Protein AF-A0A7C7NSI2-F1 (afdb_monomer)

Foldseek 3Di:
DDDDCPVVDDDDDLDDDDPVPDDPQVVVVVVVVLVCCVPPFPDPASQKKKKWFQFPVRDIDIDIFGFDDADSVGTDTADDCQARRNVRLVVPQWMWIWGDRVRNRDIDIDTDGDDDDDVVVRVVVLVPDDPLVNLLRQLDSHHDDDPDPVSSVVSSVD

Structure (mmCIF, N/CA/C/O backbone):
data_AF-A0A7C7NSI2-F1
#
_entry.id   AF-A0A7C7NSI2-F1
#
loop_
_atom_site.group_PDB
_atom_site.id
_atom_site.type_symbol
_atom_site.label_atom_id
_atom_site.label_alt_id
_atom_site.label_comp_id
_atom_site.label_asym_id
_atom_site.label_entity_id
_atom_site.label_seq_id
_atom_site.pdbx_PDB_ins_code
_atom_site.Cartn_x
_atom_site.Cartn_y
_atom_site.Cartn_z
_atom_site.occupancy
_atom_site.B_iso_or_equiv
_atom_site.auth_seq_id
_atom_site.auth_comp_id
_atom_site.auth_asym_id
_atom_site.auth_atom_id
_atom_site.pdbx_PDB_model_num
ATOM 1 N N . MET A 1 1 ? -6.873 36.819 -8.768 1.00 61.72 1 MET A N 1
ATOM 2 C CA . MET A 1 1 ? -6.471 36.340 -10.105 1.00 61.72 1 MET A CA 1
ATOM 3 C C . MET A 1 1 ? -6.222 34.853 -9.971 1.00 61.72 1 MET A C 1
ATOM 5 O O . MET A 1 1 ? -5.394 34.484 -9.145 1.00 61.72 1 MET A O 1
ATOM 9 N N . GLU A 1 2 ? -6.989 34.018 -10.668 1.00 76.12 2 GLU A N 1
ATOM 10 C CA . GLU A 1 2 ? -6.709 32.580 -10.711 1.00 76.12 2 GLU A CA 1
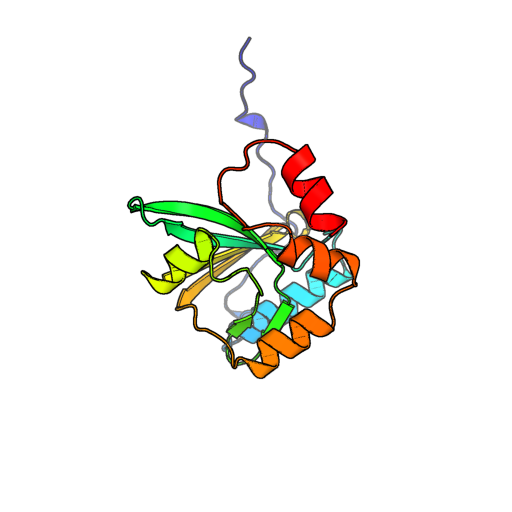ATOM 11 C C . GLU A 1 2 ? -5.352 32.358 -11.381 1.00 76.12 2 GLU A C 1
ATOM 13 O O . GLU A 1 2 ? -5.021 33.009 -12.374 1.00 76.12 2 GLU A O 1
ATOM 18 N N . LYS A 1 3 ? -4.528 31.498 -10.783 1.00 82.81 3 LYS A N 1
ATOM 19 C CA . LYS A 1 3 ? -3.206 31.172 -11.309 1.00 82.81 3 LYS A CA 1
ATOM 20 C C . LYS A 1 3 ? -3.364 30.050 -12.331 1.00 82.81 3 LYS A C 1
ATOM 22 O O . LYS A 1 3 ? -3.824 28.972 -11.969 1.00 82.81 3 LYS A O 1
ATOM 27 N N . ASP A 1 4 ? -2.977 30.301 -13.578 1.00 86.62 4 ASP A N 1
ATOM 28 C CA . ASP A 1 4 ? -2.979 29.275 -14.621 1.00 86.62 4 ASP A CA 1
ATOM 29 C C . ASP A 1 4 ? -1.892 28.222 -14.335 1.00 86.62 4 ASP A C 1
ATOM 31 O O . ASP A 1 4 ? -0.705 28.542 -14.213 1.00 86.62 4 ASP A O 1
ATOM 35 N N . LEU A 1 5 ? -2.316 26.965 -14.190 1.00 89.88 5 LEU A N 1
ATOM 36 C CA . LEU A 1 5 ? -1.457 25.819 -13.884 1.00 89.88 5 LEU A CA 1
ATOM 37 C C . LEU A 1 5 ? -0.877 25.153 -15.143 1.00 89.88 5 LEU A C 1
ATOM 39 O O . LEU A 1 5 ? -0.042 24.260 -15.016 1.00 89.88 5 LEU A O 1
ATOM 43 N N . SER A 1 6 ? -1.275 25.572 -16.350 1.00 87.12 6 SER A N 1
ATOM 44 C CA . SER A 1 6 ? -0.828 24.978 -17.621 1.00 87.12 6 SER A CA 1
ATOM 45 C C . SER A 1 6 ? 0.705 24.938 -17.768 1.00 87.12 6 SER A C 1
ATOM 47 O O . SER A 1 6 ? 1.262 23.962 -18.271 1.00 87.12 6 SER A O 1
ATOM 49 N N . ASN A 1 7 ? 1.400 25.948 -17.234 1.00 86.62 7 ASN A N 1
ATOM 50 C CA . ASN A 1 7 ? 2.859 26.091 -17.293 1.00 86.62 7 ASN A CA 1
ATOM 51 C C . ASN A 1 7 ? 3.628 25.289 -16.224 1.00 86.62 7 ASN A C 1
ATOM 53 O O . ASN A 1 7 ? 4.851 25.368 -16.167 1.00 86.62 7 ASN A O 1
ATOM 57 N N . TYR A 1 8 ? 2.949 24.532 -15.353 1.00 87.56 8 TYR A N 1
ATOM 58 C CA . TYR A 1 8 ? 3.603 23.727 -14.305 1.00 87.56 8 TYR A CA 1
ATOM 59 C C . TYR A 1 8 ? 4.135 22.387 -14.824 1.00 87.56 8 TYR A C 1
ATOM 61 O O . TYR A 1 8 ? 4.760 21.633 -14.072 1.00 87.56 8 TYR A O 1
ATOM 69 N N . ARG A 1 9 ? 3.852 22.062 -16.090 1.00 85.38 9 ARG A N 1
ATOM 70 C CA . ARG A 1 9 ? 4.249 20.801 -16.706 1.00 85.38 9 ARG A CA 1
ATOM 71 C C . ARG A 1 9 ? 5.764 20.628 -16.623 1.00 85.38 9 ARG A C 1
ATOM 73 O O . ARG A 1 9 ? 6.520 21.453 -17.124 1.00 85.38 9 ARG A O 1
ATOM 80 N N . LYS A 1 10 ? 6.186 19.519 -16.022 1.00 86.81 10 LYS A N 1
ATOM 81 C CA . LYS A 1 10 ? 7.570 19.047 -16.064 1.00 86.81 10 LYS A CA 1
ATOM 82 C C . LYS A 1 10 ? 7.739 18.087 -17.241 1.00 86.81 10 LYS A C 1
ATOM 84 O O . LYS A 1 10 ? 6.809 17.341 -17.559 1.00 86.81 10 LYS A O 1
ATOM 89 N N . SER A 1 11 ? 8.908 18.115 -17.870 1.00 87.88 11 SER A N 1
ATOM 90 C CA . SER A 1 11 ? 9.360 17.014 -18.721 1.00 87.88 11 SER A CA 1
ATOM 91 C C . SER A 1 11 ? 9.894 15.891 -17.833 1.00 87.88 11 SER A C 1
ATOM 93 O O . SER A 1 11 ? 10.487 16.173 -16.793 1.00 87.88 11 SER A O 1
ATOM 95 N N . TYR A 1 12 ? 9.650 14.646 -18.235 1.00 89.38 12 TYR A N 1
ATOM 96 C CA . TYR A 1 12 ? 10.131 13.445 -17.553 1.00 89.38 12 TYR A CA 1
ATOM 97 C C . TYR A 1 12 ? 11.172 12.792 -18.461 1.00 89.38 12 TYR A C 1
ATOM 99 O O . TYR A 1 12 ? 10.817 12.240 -19.500 1.00 89.38 12 TYR A O 1
ATOM 107 N N . GLU A 1 13 ? 12.445 12.963 -18.125 1.00 92.94 13 GLU A N 1
ATOM 108 C CA . GLU A 1 13 ? 13.590 12.687 -19.008 1.00 92.94 13 GLU A CA 1
ATOM 109 C C . GLU A 1 13 ? 14.671 11.840 -18.315 1.00 92.94 13 GLU A C 1
ATOM 111 O O . GLU A 1 13 ? 15.721 11.583 -18.898 1.00 92.94 13 GLU A O 1
ATOM 116 N N . LYS A 1 14 ? 14.445 11.389 -17.070 1.00 90.69 14 LYS A N 1
ATOM 117 C CA . LYS A 1 14 ? 15.452 10.625 -16.306 1.00 90.69 14 LYS A CA 1
ATOM 118 C C . LYS A 1 14 ? 15.692 9.209 -16.817 1.00 90.69 14 LYS A C 1
ATOM 120 O O . LYS A 1 14 ? 16.707 8.609 -16.472 1.00 90.69 14 LYS A O 1
ATOM 125 N N . GLY A 1 15 ? 14.768 8.664 -17.595 1.00 87.06 15 GLY A N 1
ATOM 126 C CA . GLY A 1 15 ? 14.907 7.344 -18.184 1.00 87.06 15 GLY A CA 1
ATOM 127 C C . GLY A 1 15 ? 13.749 7.003 -19.104 1.00 87.06 15 GLY A C 1
ATOM 128 O O . GLY A 1 15 ? 12.731 7.695 -19.142 1.00 87.06 15 GLY A O 1
ATOM 129 N N . GLU A 1 16 ? 13.914 5.902 -19.822 1.00 91.19 16 GLU A N 1
ATOM 130 C CA . GLU A 1 16 ? 12.910 5.330 -20.708 1.00 91.19 16 GLU A CA 1
ATOM 131 C C . GLU A 1 16 ? 12.631 3.873 -20.333 1.00 91.19 16 GLU A C 1
ATOM 133 O O . GLU A 1 16 ? 13.418 3.225 -19.644 1.00 91.19 16 GLU A O 1
ATOM 138 N N . LEU A 1 17 ? 11.468 3.373 -20.749 1.00 91.50 17 LEU A N 1
ATOM 139 C CA . LEU A 1 17 ? 11.106 1.967 -20.628 1.00 91.50 17 LEU A CA 1
ATOM 140 C C . LEU A 1 17 ? 10.955 1.399 -22.037 1.00 91.50 17 LEU A C 1
ATOM 142 O O . LEU A 1 17 ? 9.948 1.656 -22.701 1.00 91.50 17 LEU A O 1
ATOM 146 N N . LEU A 1 18 ? 11.949 0.630 -22.474 1.00 93.94 18 LEU A N 1
ATOM 147 C CA . LEU A 1 18 ? 11.935 -0.058 -23.760 1.00 93.94 18 LEU A CA 1
ATOM 148 C C . LEU A 1 18 ? 11.488 -1.508 -23.583 1.00 93.94 18 LEU A C 1
ATOM 150 O O . LEU A 1 18 ? 11.758 -2.139 -22.565 1.00 93.94 18 LEU A O 1
ATOM 154 N N . LEU A 1 19 ? 10.807 -2.053 -24.594 1.00 92.50 19 LEU A N 1
ATOM 155 C CA . LEU A 1 19 ? 10.318 -3.435 -24.561 1.00 92.50 19 LEU A CA 1
ATOM 156 C C . LEU A 1 19 ? 11.471 -4.450 -24.458 1.00 92.50 19 LEU A C 1
ATOM 158 O O . LEU A 1 19 ? 11.330 -5.471 -23.794 1.00 92.50 19 LEU A O 1
ATOM 162 N N . GLU A 1 20 ? 12.612 -4.160 -25.081 1.00 93.94 20 GLU A N 1
ATOM 163 C CA . GLU A 1 20 ? 13.809 -5.012 -25.030 1.00 93.94 20 GLU A CA 1
ATOM 164 C C . GLU A 1 20 ? 14.443 -5.098 -23.634 1.00 93.94 20 GLU A C 1
ATOM 166 O O . GLU A 1 20 ? 15.052 -6.114 -23.307 1.00 93.94 20 GLU A O 1
ATOM 171 N N . ASP A 1 21 ? 14.209 -4.091 -22.788 1.00 88.50 21 ASP A N 1
ATOM 172 C CA . ASP A 1 21 ? 14.691 -4.034 -21.404 1.00 88.50 21 ASP A CA 1
ATOM 173 C C . ASP A 1 21 ? 13.675 -4.601 -20.395 1.00 88.50 21 ASP A C 1
ATOM 175 O O . ASP A 1 21 ? 13.917 -4.598 -19.183 1.00 88.50 21 ASP A O 1
ATOM 179 N N . THR A 1 22 ? 12.515 -5.084 -20.861 1.00 94.25 22 THR A N 1
ATOM 180 C CA . THR A 1 22 ? 11.499 -5.674 -19.978 1.00 94.25 22 THR A CA 1
ATOM 181 C C . THR A 1 22 ? 11.704 -7.181 -19.802 1.00 94.25 22 THR A C 1
ATOM 183 O O . THR A 1 22 ? 11.672 -7.920 -20.786 1.00 94.25 22 THR A O 1
ATOM 186 N N . PRO A 1 23 ? 11.874 -7.682 -18.560 1.00 94.88 23 PRO A N 1
ATOM 187 C CA . PRO A 1 23 ? 11.927 -9.119 -18.312 1.00 94.88 23 PRO A CA 1
ATOM 188 C C . PRO A 1 23 ? 10.559 -9.761 -18.572 1.00 94.88 23 PRO A C 1
ATOM 190 O O . PRO A 1 23 ? 9.518 -9.128 -18.387 1.00 94.88 23 PRO A O 1
ATOM 193 N N . GLU A 1 24 ? 10.547 -11.053 -18.915 1.00 94.25 24 GLU A N 1
ATOM 194 C CA . GLU A 1 24 ? 9.298 -11.812 -19.100 1.00 94.25 24 GLU A CA 1
ATOM 195 C C . GLU A 1 24 ? 8.445 -11.843 -17.823 1.00 94.25 24 GLU A C 1
ATOM 197 O O . GLU A 1 24 ? 7.214 -11.818 -17.876 1.00 94.25 24 GLU A O 1
ATOM 202 N N . ASN A 1 25 ? 9.100 -11.886 -16.659 1.00 93.88 25 ASN A N 1
ATOM 203 C CA . ASN A 1 25 ? 8.437 -11.871 -15.367 1.00 93.88 25 ASN A CA 1
ATOM 204 C C . ASN A 1 25 ? 8.283 -10.428 -14.844 1.00 93.88 25 ASN A C 1
ATOM 206 O O . ASN A 1 25 ? 9.267 -9.826 -14.403 1.00 93.88 25 ASN A O 1
ATOM 210 N N . PRO A 1 26 ? 7.059 -9.872 -14.769 1.00 94.19 26 PRO A N 1
ATOM 211 C CA . PRO A 1 26 ? 6.851 -8.496 -14.315 1.00 94.19 26 PRO A CA 1
ATOM 212 C C . PRO A 1 26 ? 7.252 -8.267 -12.848 1.00 94.19 26 PRO A C 1
ATOM 214 O O . PRO A 1 26 ? 7.550 -7.136 -12.461 1.00 94.19 26 PRO A O 1
ATOM 217 N N . LEU A 1 27 ? 7.294 -9.316 -12.017 1.00 95.06 27 LEU A N 1
ATOM 218 C CA . LEU A 1 27 ? 7.766 -9.199 -10.634 1.00 95.06 27 LEU A CA 1
ATOM 219 C C . LEU A 1 27 ? 9.276 -8.958 -10.555 1.00 95.06 27 LEU A C 1
ATOM 221 O O . LEU A 1 27 ? 9.744 -8.337 -9.600 1.00 95.06 27 LEU A O 1
ATOM 225 N N . GLU A 1 28 ? 10.040 -9.409 -11.551 1.00 95.00 28 GLU A N 1
ATOM 226 C CA . GLU A 1 28 ? 11.466 -9.098 -11.638 1.00 95.00 28 GLU A CA 1
ATOM 227 C C . GLU A 1 28 ? 11.676 -7.622 -11.949 1.00 95.00 28 GLU A C 1
ATOM 229 O O . GLU A 1 28 ? 12.488 -6.986 -11.279 1.00 95.00 28 GLU A O 1
ATOM 234 N N . LEU A 1 29 ? 10.880 -7.056 -12.865 1.00 95.50 29 LEU A N 1
ATOM 235 C CA . LEU A 1 29 ? 10.910 -5.622 -13.155 1.00 95.50 29 LEU A CA 1
ATOM 236 C C . LEU A 1 29 ? 10.551 -4.796 -11.915 1.00 95.50 29 LEU A C 1
ATOM 238 O O . LEU A 1 29 ? 11.274 -3.863 -11.570 1.00 95.50 29 LEU A O 1
ATOM 242 N N . PHE A 1 30 ? 9.487 -5.182 -11.196 1.00 97.25 30 PHE A N 1
ATOM 243 C CA . PHE A 1 30 ? 9.126 -4.533 -9.933 1.00 97.25 30 PHE A CA 1
ATOM 244 C C . PHE A 1 30 ? 10.283 -4.577 -8.931 1.00 97.25 30 PHE A C 1
ATOM 246 O O . PHE A 1 30 ? 10.615 -3.552 -8.348 1.00 97.25 30 PHE A O 1
ATOM 253 N N . ARG A 1 31 ? 10.909 -5.745 -8.732 1.00 96.38 31 ARG A N 1
ATOM 254 C CA . ARG A 1 31 ? 12.023 -5.905 -7.787 1.00 96.38 31 ARG A CA 1
ATOM 255 C C . ARG A 1 31 ? 13.211 -5.023 -8.165 1.00 96.38 31 ARG A C 1
ATOM 257 O O . ARG A 1 31 ? 13.779 -4.381 -7.286 1.00 96.38 31 ARG A O 1
ATOM 264 N N . THR A 1 32 ? 13.583 -5.003 -9.444 1.00 95.81 32 THR A N 1
ATOM 265 C CA . THR A 1 32 ? 14.682 -4.172 -9.949 1.00 95.81 32 THR A CA 1
ATOM 266 C C . THR A 1 32 ? 14.398 -2.701 -9.685 1.00 95.81 32 THR A C 1
ATOM 268 O O . THR A 1 32 ? 15.210 -2.035 -9.050 1.00 95.81 32 THR A O 1
ATOM 271 N N . TRP A 1 33 ? 13.219 -2.211 -10.076 1.00 96.62 33 TRP A N 1
ATOM 272 C CA . TRP A 1 33 ? 12.866 -0.812 -9.863 1.00 96.62 33 TRP A CA 1
ATOM 273 C C . TRP A 1 33 ? 12.713 -0.446 -8.389 1.00 96.62 33 TRP A C 1
ATOM 275 O O . TRP A 1 33 ? 13.172 0.616 -7.993 1.00 96.62 33 TRP A O 1
ATOM 285 N N . PHE A 1 34 ? 12.106 -1.309 -7.573 1.00 97.69 34 PHE A N 1
ATOM 286 C CA . PHE A 1 34 ? 11.970 -1.068 -6.139 1.00 97.69 34 PHE A CA 1
ATOM 287 C C . PHE A 1 34 ? 13.346 -0.879 -5.492 1.00 97.69 34 PHE A C 1
ATOM 289 O O . PHE A 1 34 ? 13.557 0.109 -4.800 1.00 97.69 34 PHE A O 1
ATOM 296 N N . ASN A 1 35 ? 14.296 -1.781 -5.764 1.00 96.94 35 ASN A N 1
ATOM 297 C CA . ASN A 1 35 ? 15.654 -1.683 -5.226 1.00 96.94 35 ASN A CA 1
ATOM 298 C C . ASN A 1 35 ? 16.402 -0.452 -5.751 1.00 96.94 35 ASN A C 1
ATOM 300 O O . ASN A 1 35 ? 17.149 0.173 -5.007 1.00 96.94 35 ASN A O 1
ATOM 304 N N . GLU A 1 36 ? 16.222 -0.112 -7.028 1.00 96.31 36 GLU A N 1
ATOM 305 C CA . GLU A 1 36 ? 16.843 1.067 -7.628 1.00 96.31 36 GLU A CA 1
ATOM 306 C C . GLU A 1 36 ? 16.362 2.350 -6.942 1.00 96.31 36 GLU A C 1
ATOM 308 O O . GLU A 1 36 ? 17.195 3.152 -6.520 1.00 96.31 36 GLU A O 1
ATOM 313 N N . VAL A 1 37 ? 15.042 2.506 -6.780 1.00 97.06 37 VAL A N 1
ATOM 314 C CA . VAL A 1 37 ? 14.432 3.662 -6.107 1.00 97.06 37 VAL A CA 1
ATOM 315 C C . VAL A 1 37 ? 14.863 3.746 -4.650 1.00 97.06 37 VAL A C 1
ATOM 317 O O . VAL A 1 37 ? 15.339 4.795 -4.231 1.00 97.06 37 VAL A O 1
ATOM 320 N N . ASP A 1 38 ? 14.792 2.634 -3.919 1.00 97.06 38 ASP A N 1
ATOM 321 C CA . ASP A 1 38 ? 15.119 2.586 -2.489 1.00 97.06 38 ASP A CA 1
ATOM 322 C C . ASP A 1 38 ? 16.578 2.951 -2.181 1.00 97.06 38 ASP A C 1
ATOM 324 O O . ASP A 1 38 ? 16.890 3.443 -1.100 1.00 97.06 38 ASP A O 1
ATOM 328 N N . GLN A 1 39 ? 17.488 2.709 -3.128 1.00 96.56 39 GLN A N 1
ATOM 329 C CA . GLN A 1 39 ? 18.922 2.928 -2.933 1.00 96.56 39 GLN A CA 1
ATOM 330 C C . GLN A 1 39 ? 19.436 4.244 -3.521 1.00 96.56 39 GLN A C 1
ATOM 332 O O . GLN A 1 39 ? 20.419 4.782 -3.012 1.00 96.56 39 GLN A O 1
ATOM 337 N N . HIS A 1 40 ? 18.830 4.743 -4.603 1.00 96.56 40 HIS A N 1
ATOM 338 C CA . HIS A 1 40 ? 19.428 5.814 -5.413 1.00 96.56 40 HIS A CA 1
ATOM 339 C C . HIS A 1 40 ? 18.577 7.079 -5.526 1.00 96.56 40 HIS A C 1
ATOM 341 O O . HIS A 1 40 ? 19.069 8.088 -6.035 1.00 96.56 40 HIS A O 1
ATOM 347 N N . PHE A 1 41 ? 17.323 7.055 -5.076 1.00 95.50 41 PHE A N 1
ATOM 348 C CA . PHE A 1 41 ? 16.403 8.176 -5.235 1.00 95.50 41 PHE A CA 1
ATOM 349 C C . PHE A 1 41 ? 15.921 8.719 -3.875 1.00 95.50 41 PHE A C 1
ATOM 351 O O . PHE A 1 41 ? 16.061 8.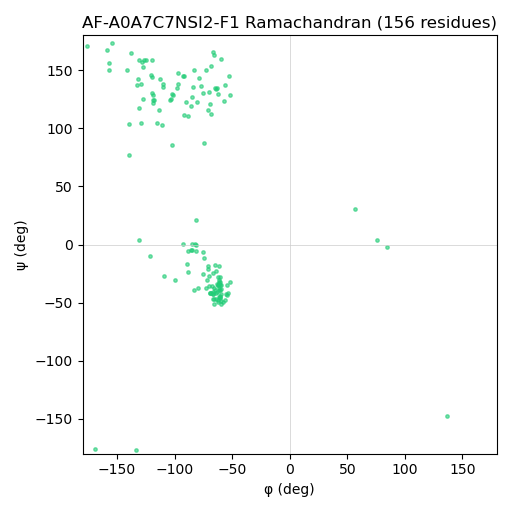049 -2.855 1.00 95.50 41 PHE A O 1
ATOM 358 N N . PRO A 1 42 ? 15.432 9.976 -3.812 1.00 93.25 42 PRO A N 1
ATOM 359 C 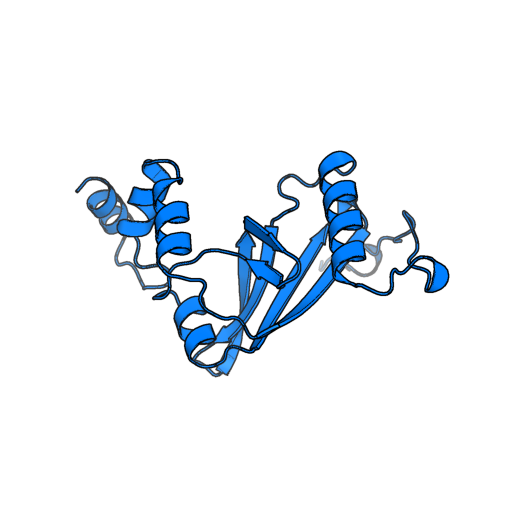CA . PRO A 1 42 ? 15.138 10.660 -2.549 1.00 93.25 42 PRO A CA 1
ATOM 360 C C . PRO A 1 42 ? 13.780 10.277 -1.925 1.00 93.25 42 PRO A C 1
ATOM 362 O O . PRO A 1 42 ? 13.211 11.060 -1.168 1.00 93.25 42 PRO A O 1
ATOM 365 N N . GLU A 1 43 ? 13.204 9.133 -2.284 1.00 92.00 43 GLU A N 1
ATOM 366 C CA . GLU A 1 43 ? 11.942 8.643 -1.740 1.00 92.00 43 GLU A CA 1
ATOM 367 C C . GLU A 1 43 ? 12.099 8.253 -0.262 1.00 92.00 43 GLU A C 1
ATOM 369 O O . GLU A 1 43 ? 12.735 7.257 0.064 1.00 92.00 43 GLU A O 1
ATOM 374 N N . ASP A 1 44 ? 11.452 9.003 0.637 1.00 89.31 44 ASP A N 1
ATOM 375 C CA . ASP A 1 44 ? 11.496 8.725 2.083 1.00 89.31 44 ASP A CA 1
ATOM 376 C C . ASP A 1 44 ? 10.902 7.350 2.450 1.00 89.31 44 ASP A C 1
ATOM 378 O O . ASP A 1 44 ? 11.340 6.703 3.401 1.00 89.31 44 ASP A O 1
ATOM 382 N N . GLU A 1 45 ? 9.868 6.910 1.725 1.00 94.88 45 GLU A N 1
ATOM 383 C CA . GLU A 1 45 ? 9.164 5.652 1.983 1.00 94.88 45 GLU A CA 1
ATOM 384 C C . GLU A 1 45 ? 8.827 4.946 0.661 1.00 94.88 45 GLU A C 1
ATOM 386 O O . GLU A 1 45 ? 7.689 4.960 0.187 1.00 94.88 45 GLU A O 1
ATOM 391 N N . THR A 1 46 ? 9.830 4.312 0.042 1.00 97.50 46 THR A N 1
ATOM 392 C CA . THR A 1 46 ? 9.714 3.602 -1.251 1.00 97.50 46 THR A CA 1
ATOM 393 C C . THR A 1 46 ? 8.570 2.584 -1.284 1.00 97.50 46 THR A C 1
ATOM 395 O O . THR A 1 46 ? 7.938 2.359 -2.320 1.00 97.50 46 THR A O 1
ATOM 398 N N . ASN A 1 47 ? 8.270 1.967 -0.138 1.00 98.19 47 ASN A N 1
ATOM 399 C CA . ASN A 1 47 ? 7.211 0.976 0.027 1.00 98.19 47 ASN A CA 1
ATOM 400 C C . ASN A 1 47 ? 5.815 1.567 0.286 1.00 98.19 47 ASN A C 1
ATOM 402 O O . ASN A 1 47 ? 4.864 0.793 0.447 1.00 98.19 47 ASN A O 1
ATOM 406 N N . ALA A 1 48 ? 5.661 2.891 0.327 1.00 98.38 48 ALA A N 1
ATOM 407 C CA . ALA A 1 48 ? 4.353 3.525 0.370 1.00 98.38 48 ALA A CA 1
ATOM 408 C C . ALA A 1 48 ? 3.624 3.353 -0.971 1.00 98.38 48 ALA A C 1
ATOM 410 O O . ALA A 1 48 ? 4.158 3.612 -2.048 1.00 98.38 48 ALA A O 1
ATOM 411 N N . MET A 1 49 ? 2.366 2.922 -0.903 1.00 98.50 49 MET A N 1
ATOM 412 C CA . MET A 1 49 ? 1.514 2.727 -2.073 1.00 98.50 49 MET A CA 1
ATOM 413 C C . MET A 1 49 ? 0.082 3.162 -1.800 1.00 98.50 49 MET A C 1
ATOM 415 O O . MET A 1 49 ? -0.428 3.039 -0.688 1.00 98.50 49 MET A O 1
ATOM 419 N N . THR A 1 50 ? -0.613 3.617 -2.836 1.00 98.75 50 THR A N 1
ATOM 420 C CA . THR A 1 50 ? -2.060 3.824 -2.775 1.00 98.75 50 THR A CA 1
ATOM 421 C C . THR A 1 50 ? -2.778 2.518 -3.087 1.00 98.75 50 THR A C 1
ATOM 423 O O . THR A 1 50 ? -2.540 1.925 -4.135 1.00 98.75 50 THR A O 1
ATOM 426 N N . VAL A 1 51 ? -3.692 2.088 -2.213 1.00 98.81 51 VAL A N 1
ATOM 427 C CA . VAL A 1 51 ? -4.625 0.987 -2.493 1.00 98.81 51 VAL A CA 1
ATOM 428 C C . VAL A 1 51 ? -6.017 1.529 -2.798 1.00 98.81 51 VAL A C 1
ATOM 430 O O . VAL A 1 51 ? -6.630 2.243 -1.993 1.00 98.81 51 VAL A O 1
ATOM 433 N N . SER A 1 52 ? -6.523 1.145 -3.963 1.00 98.75 52 SER A N 1
ATOM 434 C CA . SER A 1 52 ? -7.850 1.493 -4.462 1.00 98.75 52 SER A CA 1
ATOM 435 C C . SER A 1 52 ? -8.792 0.305 -4.282 1.00 98.75 52 SER A C 1
ATOM 437 O O . SER A 1 52 ? -8.464 -0.816 -4.675 1.00 98.75 52 SER A O 1
ATOM 439 N N . THR A 1 53 ? -9.958 0.550 -3.690 1.00 98.69 53 THR A N 1
ATOM 440 C CA . THR A 1 53 ? -11.023 -0.444 -3.463 1.00 98.69 53 THR A CA 1
ATOM 441 C C . THR A 1 53 ? -12.358 0.125 -3.929 1.00 98.69 53 THR A C 1
ATOM 443 O O . THR A 1 53 ? -12.521 1.343 -3.955 1.00 98.69 53 THR A O 1
ATOM 446 N N . ILE A 1 54 ? -13.344 -0.726 -4.211 1.00 98.50 54 ILE A N 1
ATOM 447 C CA . ILE A 1 54 ? -14.734 -0.277 -4.375 1.00 98.50 54 ILE A CA 1
ATOM 448 C C . ILE A 1 54 ? -15.402 -0.284 -3.003 1.00 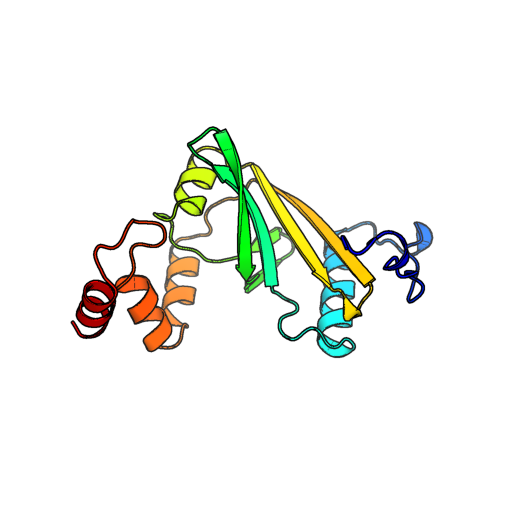98.50 54 ILE A C 1
ATOM 450 O O . ILE A 1 54 ? -15.586 -1.348 -2.414 1.00 98.50 54 ILE A O 1
ATOM 454 N N . GLY A 1 55 ? -15.695 0.903 -2.475 1.00 97.38 55 GLY A N 1
ATOM 455 C CA . GLY A 1 55 ? -16.369 1.085 -1.196 1.00 97.38 55 GLY A CA 1
ATOM 456 C C . GLY A 1 55 ? -17.754 0.442 -1.184 1.00 97.38 55 GLY A C 1
ATOM 457 O O . GLY A 1 55 ? -18.361 0.189 -2.225 1.00 97.38 55 GLY A O 1
ATOM 458 N N . LEU A 1 56 ? -18.277 0.186 0.016 1.00 97.00 56 LEU A N 1
ATOM 459 C CA . LEU A 1 56 ? -19.620 -0.393 0.181 1.00 97.00 56 LEU A CA 1
ATOM 460 C C . LEU A 1 56 ? -20.744 0.532 -0.320 1.00 97.00 56 LEU A C 1
ATOM 462 O O . LEU A 1 56 ? -21.854 0.075 -0.567 1.00 97.00 56 LEU A O 1
ATOM 466 N N . ASP A 1 57 ? -20.440 1.816 -0.489 1.00 96.69 57 ASP A N 1
ATOM 467 C CA . ASP A 1 57 ? -21.284 2.839 -1.110 1.00 96.69 57 ASP A CA 1
ATOM 468 C C . ASP A 1 57 ? -21.233 2.824 -2.650 1.00 96.69 57 ASP A C 1
ATOM 470 O O . ASP A 1 57 ? -21.903 3.627 -3.294 1.00 96.69 57 ASP A O 1
ATOM 474 N N . GLY A 1 58 ? -20.446 1.924 -3.248 1.00 96.75 58 GLY A N 1
ATOM 475 C CA . GLY A 1 58 ? -20.280 1.794 -4.694 1.00 96.75 58 GLY A CA 1
ATOM 476 C C . GLY A 1 58 ? -19.241 2.737 -5.305 1.00 96.75 58 GLY A C 1
ATOM 477 O O . GLY A 1 58 ? -18.984 2.639 -6.504 1.00 96.75 58 GLY A O 1
ATOM 478 N N . TYR A 1 59 ? -18.606 3.612 -4.517 1.00 97.88 59 TYR A N 1
ATOM 479 C CA . TYR A 1 59 ? -17.596 4.545 -5.020 1.00 97.88 59 TYR A CA 1
ATOM 480 C C . TYR A 1 59 ? -16.177 3.974 -4.899 1.00 97.88 59 TYR A C 1
ATOM 482 O O . TYR A 1 59 ? -15.860 3.292 -3.920 1.00 97.88 59 TYR A O 1
ATOM 490 N N . PRO A 1 60 ? -15.272 4.267 -5.851 1.00 97.88 60 PRO A N 1
ATOM 491 C CA . PRO A 1 60 ? -13.860 3.971 -5.668 1.00 97.88 60 PRO A CA 1
AT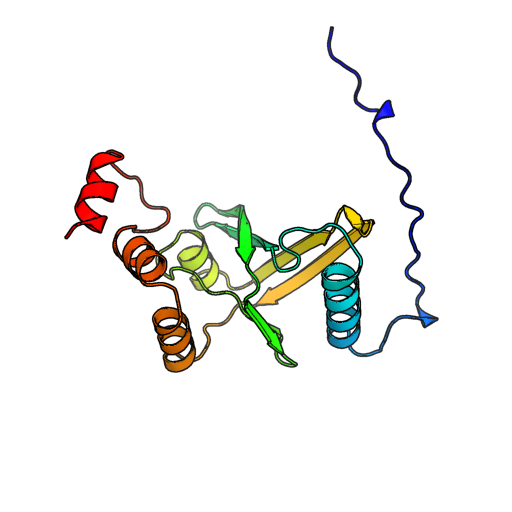OM 492 C C . PRO A 1 60 ? -13.301 4.807 -4.513 1.00 97.88 60 PRO A C 1
ATOM 494 O O . PRO A 1 60 ? -13.542 6.011 -4.417 1.00 97.88 60 PRO A O 1
ATOM 497 N N . LYS A 1 61 ? -12.526 4.167 -3.640 1.00 98.12 61 LYS A N 1
ATOM 498 C CA . LYS A 1 61 ? -11.847 4.822 -2.522 1.00 98.12 61 LYS A CA 1
ATOM 499 C C . LYS A 1 61 ? -10.383 4.459 -2.512 1.00 98.12 61 LYS A C 1
ATOM 501 O O . LYS A 1 61 ? -10.026 3.289 -2.652 1.00 98.12 61 LYS A O 1
ATOM 506 N N . ASN A 1 62 ? -9.568 5.472 -2.256 1.00 98.25 62 ASN A N 1
ATOM 507 C CA . ASN A 1 62 ? -8.118 5.393 -2.258 1.00 98.25 62 ASN A CA 1
ATOM 508 C C . ASN A 1 62 ? -7.591 5.767 -0.877 1.00 98.25 62 ASN A C 1
ATOM 510 O O . ASN A 1 62 ? -8.143 6.635 -0.202 1.00 98.25 62 ASN A O 1
ATOM 514 N N . ARG A 1 63 ? -6.518 5.109 -0.455 1.00 98.56 63 ARG A N 1
ATOM 515 C CA . ARG A 1 63 ? -5.740 5.489 0.727 1.00 98.56 63 ARG A CA 1
ATOM 516 C C . ARG A 1 63 ? -4.328 4.939 0.618 1.00 98.56 63 ARG A C 1
ATOM 518 O O . ARG A 1 63 ? -4.122 3.928 -0.051 1.00 98.56 63 ARG A O 1
ATOM 525 N N . VAL A 1 64 ? -3.393 5.576 1.309 1.00 98.56 64 VAL A N 1
ATOM 526 C CA . VAL A 1 64 ? -2.008 5.109 1.406 1.00 98.56 64 VAL A CA 1
ATOM 527 C C . VAL A 1 64 ? -1.918 3.942 2.393 1.00 98.56 64 VAL A C 1
ATOM 529 O O . VAL A 1 64 ? -2.535 3.960 3.461 1.00 98.56 64 VAL A O 1
ATOM 532 N N . VAL A 1 65 ? -1.167 2.914 2.017 1.00 98.50 65 VAL A N 1
ATOM 533 C CA . VAL A 1 65 ? -0.754 1.782 2.851 1.00 98.50 65 VAL A CA 1
ATOM 534 C C . VAL A 1 65 ? 0.711 1.470 2.564 1.00 98.50 65 VAL A C 1
ATOM 536 O O . VAL A 1 65 ? 1.262 1.901 1.556 1.00 98.50 65 VAL A O 1
ATOM 539 N N . LEU A 1 66 ? 1.334 0.688 3.437 1.00 98.06 66 LEU A N 1
ATOM 540 C CA . LEU A 1 66 ? 2.722 0.276 3.266 1.00 98.06 66 LEU A CA 1
ATOM 541 C C . LEU A 1 66 ? 2.781 -1.160 2.775 1.00 98.06 66 LEU A C 1
ATOM 543 O O . LEU A 1 66 ? 2.259 -2.065 3.436 1.00 98.06 66 LEU A O 1
ATOM 547 N N . LEU A 1 67 ? 3.466 -1.372 1.657 1.00 98.31 67 LEU A N 1
ATOM 548 C CA . LEU A 1 67 ? 3.905 -2.697 1.258 1.00 98.31 67 LEU A CA 1
ATOM 549 C C . LEU A 1 67 ? 4.874 -3.225 2.325 1.00 98.31 67 LEU A C 1
ATOM 551 O O . LEU A 1 67 ? 5.801 -2.532 2.745 1.00 98.31 67 LEU A O 1
ATOM 555 N N . LYS A 1 68 ? 4.639 -4.444 2.809 1.00 96.88 68 LYS A N 1
ATOM 556 C CA . LYS A 1 68 ? 5.490 -5.084 3.826 1.00 96.88 68 LYS A CA 1
ATOM 557 C C . LYS A 1 68 ? 6.304 -6.235 3.279 1.00 96.88 68 LYS A C 1
ATOM 559 O O . LYS A 1 68 ? 7.365 -6.527 3.817 1.00 96.88 68 LYS A O 1
ATOM 564 N N . LYS A 1 69 ? 5.815 -6.882 2.228 1.00 95.94 69 LYS A N 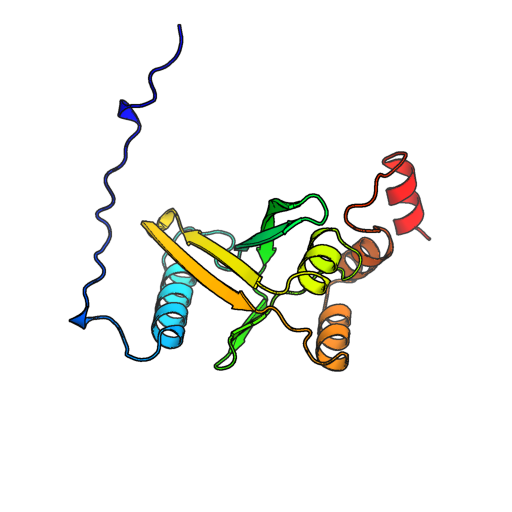1
ATOM 565 C CA . LYS A 1 69 ? 6.533 -7.950 1.545 1.00 95.94 69 LYS A CA 1
ATOM 566 C C . LYS A 1 69 ? 6.013 -8.073 0.122 1.00 95.94 69 LYS A C 1
ATOM 568 O O . LYS A 1 69 ? 4.835 -7.832 -0.123 1.00 95.94 69 LYS A O 1
ATOM 573 N N . PHE A 1 70 ? 6.871 -8.495 -0.787 1.00 95.94 70 PHE A N 1
ATOM 574 C CA . PHE A 1 70 ? 6.472 -9.017 -2.084 1.00 95.94 70 PHE A CA 1
ATOM 575 C C . PHE A 1 70 ? 7.225 -10.327 -2.329 1.00 95.94 70 PHE A C 1
ATOM 577 O O . PHE A 1 70 ? 8.364 -10.491 -1.888 1.00 95.94 70 PHE A O 1
ATOM 584 N N . THR A 1 71 ? 6.557 -11.295 -2.941 1.00 92.06 71 THR A N 1
ATOM 585 C CA . THR A 1 71 ? 7.089 -12.629 -3.257 1.00 92.06 71 THR A CA 1
ATOM 586 C C . THR A 1 71 ? 6.731 -12.977 -4.698 1.00 92.06 71 THR A C 1
ATOM 588 O O . THR A 1 71 ? 6.107 -12.177 -5.391 1.00 92.06 71 THR A O 1
ATOM 591 N N . TYR A 1 72 ? 7.075 -14.186 -5.147 1.00 88.94 72 TYR A N 1
ATOM 592 C CA . TYR A 1 72 ? 6.589 -14.701 -6.431 1.00 88.94 72 TYR A CA 1
ATOM 593 C C . TYR A 1 72 ? 5.050 -14.828 -6.485 1.00 88.94 72 TYR A C 1
ATOM 595 O O . TYR A 1 72 ? 4.488 -14.905 -7.570 1.00 88.94 72 TYR A O 1
ATOM 603 N N . GLU A 1 73 ? 4.371 -14.836 -5.330 1.00 87.56 73 GLU A N 1
ATOM 604 C CA . GLU A 1 73 ? 2.909 -14.961 -5.216 1.00 87.56 73 GLU A CA 1
ATOM 605 C C . GLU A 1 73 ? 2.193 -13.605 -5.248 1.00 87.56 73 GLU A C 1
ATOM 607 O O . GLU A 1 73 ? 0.988 -13.553 -5.478 1.00 87.56 73 GLU A O 1
ATOM 612 N N . GLY A 1 74 ? 2.913 -12.497 -5.035 1.00 94.81 74 GLY A N 1
ATOM 613 C CA . GLY A 1 74 ? 2.352 -11.151 -5.121 1.00 94.81 74 GLY A CA 1
ATOM 614 C C . GLY A 1 74 ? 2.798 -10.214 -4.004 1.00 94.81 74 GLY A C 1
ATOM 615 O O . GLY A 1 74 ? 3.924 -10.285 -3.514 1.00 94.81 74 GLY A O 1
ATOM 616 N N . PHE A 1 75 ? 1.906 -9.299 -3.625 1.00 98.25 75 PHE A N 1
ATOM 617 C CA . PHE A 1 75 ? 2.191 -8.125 -2.797 1.00 98.25 75 PHE A CA 1
ATOM 618 C C . PHE A 1 75 ? 1.394 -8.173 -1.493 1.00 98.25 75 PHE A C 1
ATOM 620 O O . PHE A 1 75 ? 0.175 -8.331 -1.509 1.00 98.25 75 PHE A O 1
ATOM 627 N N . ILE A 1 76 ? 2.071 -8.003 -0.358 1.00 97.94 76 ILE A N 1
ATOM 628 C CA . ILE A 1 76 ? 1.495 -8.164 0.979 1.00 97.94 76 ILE A CA 1
ATOM 629 C C . ILE A 1 76 ? 1.568 -6.837 1.735 1.00 97.94 76 ILE A C 1
ATOM 631 O O . ILE A 1 76 ? 2.646 -6.276 1.958 1.00 97.94 76 ILE A O 1
ATOM 635 N N . PHE A 1 77 ? 0.411 -6.373 2.195 1.00 98.06 77 PHE A N 1
ATOM 636 C CA . PHE A 1 77 ? 0.257 -5.292 3.165 1.00 98.06 77 PHE A CA 1
ATOM 637 C C . PHE A 1 77 ? -0.654 -5.764 4.301 1.00 98.06 77 PHE A C 1
ATOM 639 O O . PHE A 1 77 ? -1.460 -6.674 4.124 1.00 98.06 77 PHE A O 1
ATOM 646 N N . TYR A 1 78 ? -0.546 -5.130 5.467 1.00 97.62 78 TYR A N 1
ATOM 647 C CA . TYR A 1 78 ? -1.349 -5.474 6.642 1.00 97.62 78 TYR A CA 1
ATOM 648 C C . TYR A 1 78 ? -2.308 -4.334 6.967 1.00 97.62 78 TYR A C 1
ATOM 650 O O . TYR A 1 78 ? -1.976 -3.155 6.819 1.00 97.62 78 TYR A O 1
ATOM 658 N N . THR A 1 79 ? -3.519 -4.667 7.403 1.00 97.31 79 THR A N 1
ATOM 659 C CA . THR A 1 79 ? -4.538 -3.675 7.753 1.00 97.31 79 THR A CA 1
ATOM 660 C C . THR A 1 79 ? -5.526 -4.230 8.773 1.00 97.31 79 THR A C 1
ATOM 662 O O . THR A 1 79 ? -5.481 -5.411 9.104 1.00 97.31 79 THR A O 1
ATOM 665 N N . ASN A 1 80 ? -6.423 -3.380 9.274 1.00 96.69 80 ASN A N 1
ATOM 666 C CA . ASN A 1 80 ? -7.530 -3.819 10.115 1.00 96.69 80 ASN A CA 1
ATOM 667 C C . ASN A 1 80 ? -8.660 -4.375 9.224 1.00 96.69 80 ASN A C 1
ATOM 669 O O . ASN A 1 80 ? -9.167 -3.659 8.352 1.00 96.69 80 ASN A O 1
ATOM 673 N N . TYR A 1 81 ? -9.053 -5.634 9.443 1.00 96.50 81 TYR A N 1
ATOM 674 C CA . TYR A 1 81 ? -10.124 -6.298 8.689 1.00 96.50 81 TYR A CA 1
ATOM 675 C C . TYR A 1 81 ? -11.486 -5.603 8.829 1.00 96.50 81 TYR A C 1
ATOM 677 O O . TYR A 1 81 ? -12.265 -5.613 7.880 1.00 96.50 81 TYR A O 1
ATOM 68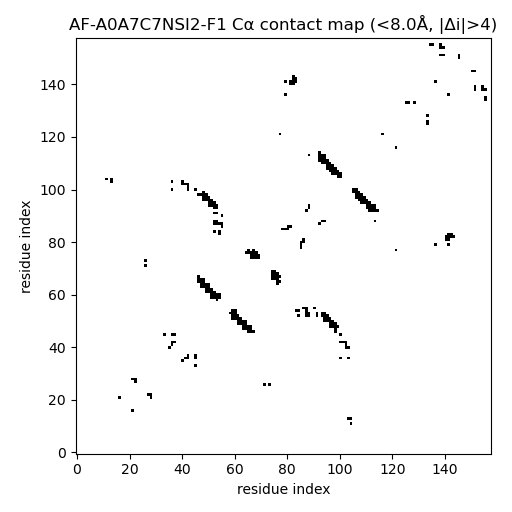5 N N . GLU A 1 82 ? -11.727 -4.925 9.951 1.00 96.88 82 GLU A N 1
ATOM 686 C CA . GLU A 1 82 ? -12.963 -4.187 10.227 1.00 96.88 82 GLU A CA 1
ATOM 687 C C . GLU A 1 82 ? -12.965 -2.757 9.680 1.00 96.88 82 GLU A C 1
ATOM 689 O O . GLU A 1 82 ? -13.991 -2.071 9.728 1.00 96.88 82 GLU A O 1
ATOM 694 N N . SER A 1 83 ? -11.840 -2.307 9.120 1.00 98.06 83 SER A N 1
ATOM 695 C CA . SER A 1 83 ? -11.776 -1.006 8.463 1.00 98.06 83 SER A CA 1
ATOM 696 C C . SER A 1 83 ? -12.640 -0.954 7.211 1.00 98.06 83 SER A C 1
ATOM 698 O O . SER A 1 83 ? -12.979 -1.979 6.618 1.00 98.06 83 SER A O 1
ATOM 700 N N . GLU A 1 84 ? -12.925 0.259 6.741 1.00 97.69 84 GLU A N 1
ATOM 701 C CA . GLU A 1 84 ? -13.704 0.464 5.517 1.00 97.69 84 GLU A CA 1
ATOM 702 C C . GLU A 1 84 ? -13.094 -0.293 4.325 1.00 97.69 84 GLU A C 1
ATOM 704 O O . GLU A 1 84 ? -13.803 -1.015 3.628 1.00 97.69 84 GLU A O 1
ATOM 709 N N . LYS A 1 85 ? -11.761 -0.247 4.168 1.00 98.25 85 LYS A N 1
ATOM 710 C CA . LYS A 1 85 ? -11.057 -0.992 3.112 1.00 98.25 85 LYS A CA 1
ATOM 711 C C . LYS A 1 85 ? -11.124 -2.510 3.322 1.00 98.25 85 LYS A C 1
ATOM 713 O O . LYS A 1 85 ? -11.214 -3.246 2.348 1.00 98.25 85 LYS A O 1
ATOM 718 N N . GLY A 1 86 ? -11.077 -2.979 4.573 1.00 98.31 86 GLY A N 1
ATOM 719 C CA . GLY A 1 86 ? -11.139 -4.404 4.903 1.00 98.31 86 GLY A CA 1
ATOM 720 C C . GLY A 1 86 ? -12.502 -4.995 4.547 1.00 98.31 86 GLY A C 1
ATOM 721 O O . GLY A 1 86 ? -12.578 -5.994 3.831 1.00 98.31 86 GLY A O 1
ATOM 722 N N . LYS A 1 87 ? -13.574 -4.299 4.937 1.00 98.44 87 LYS A N 1
ATOM 723 C CA . LYS A 1 87 ? -14.959 -4.643 4.589 1.00 98.44 87 LYS A CA 1
ATOM 724 C C . LYS A 1 87 ? -15.216 -4.539 3.080 1.00 98.44 87 LYS A C 1
ATOM 726 O O . LYS A 1 87 ? -15.840 -5.429 2.506 1.00 98.44 87 LYS A O 1
ATOM 731 N N . ALA A 1 88 ? -14.689 -3.501 2.424 1.00 98.50 88 ALA A N 1
ATOM 732 C CA . ALA A 1 88 ? -14.766 -3.338 0.972 1.00 98.50 88 ALA A CA 1
ATOM 733 C C . ALA A 1 88 ? -14.097 -4.503 0.221 1.00 98.50 88 ALA A C 1
ATOM 735 O O . ALA A 1 88 ? -14.723 -5.106 -0.647 1.00 98.50 88 ALA A O 1
ATOM 736 N N . ILE A 1 89 ? -12.868 -4.876 0.599 1.00 98.62 89 ILE A N 1
ATOM 737 C CA . ILE A 1 89 ? -12.124 -5.994 -0.010 1.00 98.62 89 ILE A CA 1
ATOM 738 C C . ILE A 1 89 ? -12.842 -7.328 0.214 1.00 98.62 89 ILE A C 1
ATOM 740 O O . ILE A 1 89 ? -12.941 -8.133 -0.709 1.00 98.62 89 ILE A O 1
ATOM 744 N N . ALA A 1 90 ? -13.389 -7.555 1.412 1.00 98.38 90 ALA A N 1
ATOM 745 C CA . ALA A 1 90 ? -14.155 -8.765 1.701 1.00 98.38 90 ALA A CA 1
ATOM 746 C C . ALA A 1 90 ? -15.401 -8.901 0.805 1.00 98.38 90 ALA A C 1
ATOM 748 O O . ALA A 1 90 ? -15.790 -10.015 0.460 1.00 98.38 90 ALA A O 1
ATOM 749 N N . LYS A 1 91 ? -16.020 -7.778 0.410 1.00 98.31 91 LYS A N 1
ATOM 750 C CA . LYS A 1 91 ? -17.172 -7.764 -0.503 1.00 98.31 91 LYS A CA 1
ATOM 751 C C . LYS A 1 91 ? -16.765 -7.842 -1.977 1.00 98.31 91 LYS A C 1
ATOM 753 O O . LYS A 1 91 ? -17.456 -8.495 -2.758 1.00 98.31 91 LYS A O 1
ATOM 758 N N . ASN A 1 92 ? -15.687 -7.165 -2.360 1.00 98.44 92 ASN A N 1
ATOM 759 C CA . ASN A 1 92 ? -15.147 -7.135 -3.713 1.00 98.44 92 ASN A CA 1
ATOM 760 C C . ASN A 1 92 ? -13.610 -7.195 -3.656 1.00 98.44 92 ASN A C 1
ATOM 762 O O . ASN A 1 92 ? -12.975 -6.174 -3.383 1.00 98.44 92 ASN A O 1
ATOM 766 N N . PRO A 1 93 ? -12.996 -8.355 -3.953 1.00 98.44 93 PRO A N 1
ATOM 767 C CA . PRO A 1 93 ? -11.556 -8.524 -3.803 1.00 98.44 93 PRO A CA 1
ATOM 768 C C . PRO A 1 93 ? -10.747 -7.839 -4.908 1.00 98.44 93 PRO A C 1
ATOM 770 O O . PRO A 1 93 ? -9.524 -7.832 -4.823 1.00 98.44 93 PRO A O 1
ATOM 773 N N . ASN A 1 94 ? -11.379 -7.281 -5.948 1.00 98.69 94 ASN A N 1
ATOM 774 C CA . ASN A 1 94 ? -10.657 -6.596 -7.018 1.00 98.69 94 ASN A CA 1
ATOM 775 C C . ASN A 1 94 ? -10.082 -5.271 -6.496 1.00 98.69 94 ASN A C 1
ATOM 777 O O . ASN A 1 94 ? -10.826 -4.351 -6.148 1.00 98.69 94 ASN A O 1
ATOM 781 N N . VAL A 1 95 ? -8.754 -5.175 -6.469 1.00 98.62 95 VAL A N 1
ATOM 782 C CA . VAL A 1 95 ? -8.011 -4.016 -5.964 1.00 98.62 95 VAL A CA 1
ATOM 783 C C . VAL A 1 95 ? -7.009 -3.507 -6.993 1.00 98.62 95 VAL A C 1
ATOM 785 O O . VAL A 1 95 ? -6.583 -4.231 -7.897 1.00 98.62 95 VAL A O 1
ATOM 788 N N . CYS A 1 96 ? -6.609 -2.248 -6.826 1.00 98.69 96 CYS A N 1
ATOM 789 C CA . CYS A 1 96 ? -5.523 -1.639 -7.581 1.00 98.69 96 CYS A CA 1
ATOM 790 C C . CYS A 1 96 ? -4.505 -1.022 -6.619 1.00 98.69 96 CYS A C 1
ATOM 792 O O . CYS A 1 96 ? -4.874 -0.200 -5.780 1.00 98.69 96 CYS A O 1
ATOM 794 N N . LEU A 1 97 ? -3.237 -1.404 -6.749 1.00 98.62 97 LEU A N 1
ATOM 795 C CA . LEU A 1 97 ? -2.109 -0.777 -6.067 1.00 98.62 97 LEU A CA 1
ATOM 796 C C . LEU A 1 97 ? -1.455 0.223 -7.020 1.00 98.62 97 LEU A C 1
ATOM 798 O O . LEU A 1 97 ? -1.287 -0.079 -8.200 1.00 98.62 97 LEU A O 1
ATOM 802 N N . SER A 1 98 ? -1.086 1.393 -6.508 1.00 98.62 98 SER A N 1
ATOM 803 C CA . SER A 1 98 ? -0.374 2.427 -7.256 1.00 98.62 98 SER A CA 1
ATOM 804 C C . SER A 1 98 ? 0.825 2.917 -6.453 1.00 98.62 98 SER A C 1
ATOM 806 O O . SER A 1 98 ? 0.649 3.481 -5.370 1.00 98.62 98 SER A O 1
ATOM 808 N N . PHE A 1 99 ? 2.025 2.725 -6.989 1.00 98.56 99 PHE A N 1
ATOM 809 C CA . PHE A 1 99 ? 3.257 3.339 -6.493 1.00 98.56 99 PHE A CA 1
ATOM 810 C C . PHE A 1 99 ? 3.550 4.571 -7.334 1.00 98.56 99 PHE A C 1
ATOM 812 O O . PHE A 1 99 ? 3.462 4.500 -8.559 1.00 98.56 99 PHE A O 1
ATOM 819 N N . PHE A 1 100 ? 3.906 5.678 -6.692 1.00 97.31 100 PHE A N 1
ATOM 820 C CA . PHE A 1 100 ? 4.349 6.883 -7.382 1.00 97.31 100 PHE A CA 1
ATOM 821 C C . PHE A 1 100 ? 5.666 7.356 -6.778 1.00 97.31 100 PHE A C 1
ATOM 823 O O . PHE A 1 100 ? 5.691 7.924 -5.688 1.00 97.31 100 PHE A O 1
ATOM 830 N N . TRP A 1 101 ? 6.751 7.108 -7.503 1.00 97.06 101 TRP A N 1
ATOM 831 C CA . TRP A 1 101 ? 8.108 7.488 -7.132 1.00 97.06 101 TRP A CA 1
ATOM 832 C C . TRP A 1 101 ? 8.491 8.726 -7.938 1.00 97.06 101 TRP A C 1
ATOM 834 O O . TRP A 1 101 ? 9.016 8.646 -9.051 1.00 97.06 101 TRP A O 1
ATOM 844 N N . HIS A 1 102 ? 8.115 9.894 -7.413 1.00 94.56 102 HIS A N 1
ATOM 845 C CA . HIS A 1 102 ? 8.303 11.177 -8.092 1.00 94.56 102 HIS A CA 1
ATOM 846 C C . HIS A 1 102 ? 9.783 11.487 -8.360 1.00 94.56 102 HIS A C 1
ATOM 848 O O . HIS A 1 102 ? 10.109 12.043 -9.407 1.00 94.56 102 HIS A O 1
ATOM 854 N N . GLY A 1 103 ? 10.677 11.140 -7.433 1.00 94.56 103 GLY A N 1
ATOM 855 C CA . GLY A 1 103 ? 12.121 11.283 -7.585 1.00 94.56 103 GLY A CA 1
ATOM 856 C C . GLY A 1 103 ? 12.649 10.464 -8.757 1.00 94.56 103 GLY A C 1
ATOM 857 O O . GLY A 1 103 ? 13.472 10.974 -9.519 1.00 94.56 103 GLY A O 1
ATOM 858 N N . ALA A 1 104 ? 12.115 9.260 -8.952 1.00 95.44 104 ALA A N 1
ATOM 859 C CA . ALA A 1 104 ? 12.457 8.381 -10.068 1.00 95.44 104 ALA A CA 1
ATOM 860 C C . ALA A 1 104 ? 11.680 8.636 -11.365 1.00 95.44 104 ALA A C 1
ATOM 862 O O . ALA A 1 104 ? 11.969 7.996 -12.370 1.00 95.44 104 ALA A O 1
ATOM 863 N N . GLU A 1 105 ? 10.704 9.548 -11.361 1.00 95.81 105 GLU A N 1
ATOM 864 C CA . GLU A 1 105 ? 9.795 9.782 -12.494 1.00 95.81 105 GLU A CA 1
ATOM 865 C C . GLU A 1 105 ? 9.036 8.511 -12.924 1.00 95.81 105 GLU A C 1
ATOM 867 O O . GLU A 1 105 ? 8.671 8.344 -14.086 1.00 95.81 105 GLU A O 1
ATOM 872 N N . ARG A 1 106 ? 8.767 7.606 -11.970 1.00 95.69 106 ARG A N 1
ATOM 873 C CA . ARG A 1 106 ? 8.156 6.294 -12.226 1.00 95.69 106 ARG A CA 1
ATOM 874 C C . ARG A 1 106 ? 6.837 6.110 -11.488 1.00 95.69 106 ARG A C 1
ATOM 876 O O . ARG A 1 106 ? 6.646 6.553 -10.355 1.00 95.69 106 A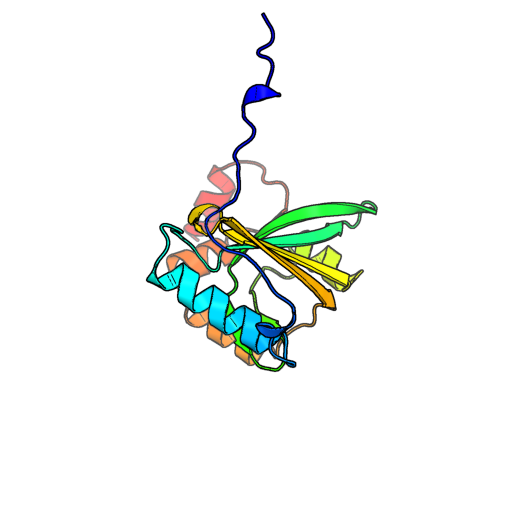RG A O 1
ATOM 883 N N . GLN A 1 107 ? 5.931 5.389 -12.140 1.00 96.62 107 GLN A N 1
ATOM 884 C CA . GLN A 1 107 ? 4.679 4.926 -11.557 1.00 96.62 107 GLN A CA 1
ATOM 885 C C . GLN A 1 107 ? 4.480 3.448 -11.879 1.00 96.62 107 GLN A C 1
ATOM 887 O O . GLN A 1 107 ? 4.679 3.022 -13.015 1.00 96.62 107 GLN A O 1
ATOM 892 N N . ILE A 1 108 ? 4.034 2.684 -10.883 1.00 97.94 108 ILE A N 1
ATOM 893 C CA . ILE A 1 108 ? 3.662 1.278 -11.049 1.00 97.94 108 ILE A CA 1
ATOM 894 C C . ILE A 1 108 ? 2.194 1.118 -10.684 1.00 97.94 108 ILE A C 1
ATOM 896 O O . ILE A 1 108 ? 1.779 1.535 -9.604 1.00 97.94 108 ILE A O 1
ATOM 900 N N . ILE A 1 109 ? 1.428 0.468 -11.561 1.00 98.38 109 ILE A N 1
ATOM 901 C CA . ILE A 1 109 ? 0.022 0.128 -11.335 1.00 98.38 109 ILE A CA 1
ATOM 902 C C . ILE A 1 109 ? -0.125 -1.391 -11.368 1.00 98.38 109 ILE A C 1
ATOM 904 O O . ILE A 1 109 ? 0.167 -2.028 -12.378 1.00 98.38 109 ILE A O 1
ATOM 908 N N . ILE A 1 110 ? -0.620 -1.969 -10.277 1.00 98.31 110 ILE A N 1
ATOM 909 C CA . ILE A 1 110 ? -0.859 -3.410 -10.148 1.00 98.31 110 ILE A CA 1
ATOM 910 C C . ILE A 1 110 ? -2.348 -3.624 -9.911 1.00 98.31 110 ILE A C 1
ATOM 912 O O . ILE A 1 110 ? -2.912 -3.085 -8.963 1.00 98.31 110 ILE A O 1
ATOM 916 N N . LYS A 1 111 ? -2.988 -4.440 -10.750 1.00 98.19 111 LYS A N 1
ATOM 917 C CA . LYS A 1 111 ? -4.386 -4.856 -10.580 1.00 98.19 111 LYS A CA 1
ATOM 918 C C . LYS A 1 111 ? -4.427 -6.330 -10.215 1.00 98.19 111 LYS A C 1
ATOM 920 O O . LYS A 1 111 ? -3.740 -7.130 -10.843 1.00 98.19 111 LYS A O 1
ATOM 925 N N . GLY A 1 112 ? -5.250 -6.695 -9.241 1.00 97.44 112 GLY A N 1
ATOM 926 C CA . GLY A 1 112 ? -5.355 -8.083 -8.805 1.00 97.44 112 GLY A CA 1
ATOM 927 C C . GLY A 1 112 ? -6.525 -8.326 -7.867 1.00 97.44 112 GLY A C 1
ATOM 928 O O . GLY A 1 112 ? -7.321 -7.425 -7.595 1.00 97.44 112 GLY A O 1
ATOM 929 N N . LYS A 1 113 ? -6.617 -9.563 -7.376 1.00 98.25 113 LYS A N 1
ATOM 930 C CA . LYS A 1 113 ? -7.545 -9.945 -6.312 1.00 98.25 113 LYS A CA 1
ATOM 931 C C . LYS A 1 113 ? -6.784 -10.028 -4.995 1.00 98.25 113 LYS A C 1
ATOM 933 O O . LYS A 1 113 ? -5.744 -10.671 -4.936 1.00 98.25 113 LYS A O 1
ATOM 938 N N . ALA A 1 114 ? -7.283 -9.361 -3.962 1.00 98.25 114 ALA A N 1
ATOM 939 C CA . ALA A 1 114 ? -6.727 -9.456 -2.622 1.00 98.25 114 ALA A CA 1
ATOM 940 C C . ALA A 1 114 ? -7.286 -10.684 -1.895 1.00 98.25 114 ALA A C 1
ATOM 942 O O . ALA A 1 114 ? -8.495 -10.922 -1.894 1.00 98.25 114 ALA A O 1
ATOM 943 N N . GLU A 1 115 ? -6.402 -11.420 -1.229 1.00 97.31 115 GLU A N 1
ATOM 944 C CA . GLU A 1 115 ? -6.729 -12.590 -0.418 1.00 97.31 115 GLU A CA 1
ATOM 945 C C . GLU A 1 115 ? -6.131 -12.433 0.982 1.00 97.31 115 GLU A C 1
ATOM 947 O O . GLU A 1 115 ? -5.143 -11.720 1.182 1.00 97.31 115 GLU A O 1
ATOM 952 N N . LYS A 1 116 ? -6.749 -13.074 1.979 1.00 97.12 116 LYS A N 1
ATOM 953 C CA . LYS A 1 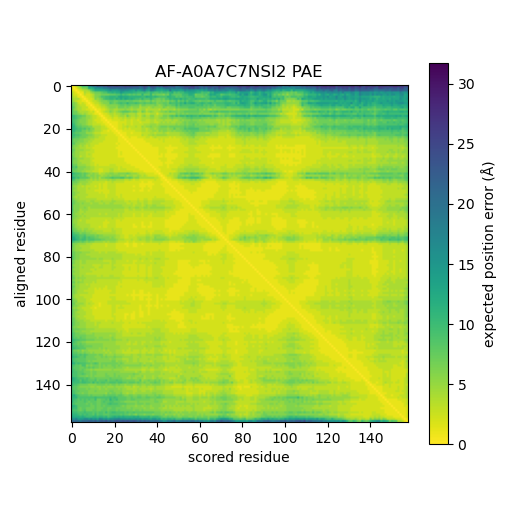116 ? -6.195 -13.088 3.335 1.00 97.12 116 LYS A CA 1
ATOM 954 C C . LYS A 1 116 ? -5.014 -14.050 3.376 1.00 97.12 116 LYS A C 1
ATOM 956 O O . LYS A 1 116 ? -5.145 -15.206 2.989 1.00 97.12 116 LYS A O 1
ATOM 961 N N . ILE A 1 117 ? -3.892 -13.581 3.912 1.00 95.25 117 ILE A N 1
ATOM 962 C CA . ILE A 1 117 ? -2.776 -14.455 4.280 1.00 95.25 117 ILE A CA 1
ATOM 963 C C . ILE A 1 117 ? -3.177 -15.383 5.435 1.00 95.25 117 ILE A C 1
ATOM 965 O O . ILE A 1 117 ? -4.168 -15.144 6.132 1.00 95.25 117 ILE A O 1
ATOM 969 N N . ALA A 1 118 ? -2.377 -16.423 5.668 1.00 95.62 118 ALA A N 1
ATOM 970 C CA . ALA A 1 118 ? -2.584 -17.329 6.790 1.00 95.62 118 ALA A CA 1
ATOM 971 C C . ALA A 1 118 ? -2.597 -16.563 8.138 1.00 95.62 118 ALA A C 1
ATOM 973 O O . ALA A 1 118 ? -1.749 -15.685 8.339 1.00 95.62 118 ALA A O 1
ATOM 974 N N . PRO A 1 119 ? -3.519 -16.881 9.073 1.00 95.88 119 PRO A N 1
ATOM 975 C CA . PRO A 1 119 ? -3.663 -16.150 10.336 1.00 95.88 119 PRO A CA 1
ATOM 976 C C . PRO A 1 119 ? -2.365 -16.036 11.140 1.00 95.88 119 PRO A C 1
ATOM 978 O O . PRO A 1 119 ? -2.013 -14.948 11.576 1.00 95.88 119 PRO A O 1
ATOM 981 N N . ASN A 1 120 ? -1.580 -17.113 11.217 1.00 96.56 120 ASN A N 1
ATOM 982 C CA . ASN A 1 120 ? -0.296 -17.129 11.922 1.00 96.56 120 ASN A CA 1
ATOM 983 C C . ASN A 1 120 ? 0.731 -16.125 11.360 1.00 96.56 120 ASN A C 1
ATOM 985 O O . ASN A 1 120 ? 1.542 -15.597 12.115 1.00 96.56 120 ASN A O 1
ATOM 989 N N . LEU A 1 121 ? 0.708 -15.841 10.051 1.00 94.75 121 LEU A N 1
ATOM 990 C CA . LEU A 1 121 ? 1.561 -14.808 9.449 1.00 94.75 121 LEU A CA 1
ATOM 991 C C . LEU A 1 121 ? 1.080 -13.400 9.825 1.00 94.75 121 LEU A C 1
ATOM 993 O O . LEU A 1 121 ? 1.896 -12.509 10.059 1.00 94.75 121 LEU A O 1
ATOM 997 N N . SER A 1 122 ? -0.240 -13.206 9.900 1.00 94.44 122 SER A N 1
ATOM 998 C CA . SER A 1 122 ? -0.856 -11.957 10.361 1.00 94.44 122 SER A CA 1
ATOM 999 C C . SER A 1 122 ? -0.531 -11.676 11.828 1.00 94.44 122 SER A C 1
ATOM 1001 O O . SER A 1 122 ? -0.117 -10.562 12.156 1.00 94.44 122 SER A O 1
ATOM 1003 N N . ASP A 1 123 ? -0.673 -12.684 12.686 1.00 94.88 123 ASP A N 1
ATOM 1004 C CA . ASP A 1 123 ? -0.407 -12.587 14.122 1.00 94.88 123 ASP A CA 1
ATOM 1005 C C . ASP A 1 123 ? 1.082 -12.345 14.383 1.00 94.88 123 ASP A C 1
ATOM 1007 O O . ASP A 1 123 ? 1.438 -11.388 15.071 1.00 94.88 123 ASP A O 1
ATOM 1011 N N . GLY A 1 124 ? 1.964 -13.107 13.725 1.00 96.06 124 GLY A N 1
ATOM 1012 C CA . GLY A 1 124 ? 3.411 -12.914 13.843 1.00 96.06 124 GLY A CA 1
ATOM 1013 C C . GLY A 1 124 ? 3.870 -11.518 13.406 1.00 96.06 124 GLY A C 1
ATOM 1014 O O . GLY A 1 124 ? 4.725 -10.914 14.055 1.00 96.06 124 GLY A O 1
ATOM 1015 N N . TYR A 1 125 ? 3.274 -10.951 12.349 1.00 95.06 125 TYR A N 1
ATOM 1016 C CA . TYR A 1 125 ? 3.539 -9.558 11.981 1.00 95.06 125 TYR A CA 1
ATOM 1017 C C . TYR A 1 125 ? 3.019 -8.571 13.031 1.00 95.06 125 TYR A C 1
ATOM 1019 O O . TYR A 1 125 ? 3.696 -7.592 13.338 1.00 95.06 125 TYR A O 1
ATOM 1027 N N . PHE A 1 126 ? 1.819 -8.786 13.578 1.00 94.44 126 PHE A N 1
ATOM 1028 C CA . PHE A 1 126 ? 1.268 -7.905 14.607 1.00 94.44 126 PHE A CA 1
ATOM 1029 C C . PHE A 1 126 ? 2.160 -7.875 15.854 1.00 94.44 126 PHE A C 1
ATOM 1031 O O . PHE A 1 126 ? 2.487 -6.792 16.346 1.00 94.44 126 PHE A O 1
ATOM 1038 N N . GLU A 1 127 ? 2.617 -9.042 16.304 1.00 95.38 127 GLU A N 1
ATOM 1039 C CA . GLU A 1 127 ? 3.526 -9.203 17.440 1.00 95.38 127 GLU A CA 1
ATOM 1040 C C . GLU A 1 127 ? 4.889 -8.541 17.208 1.00 95.38 127 GLU A C 1
ATOM 1042 O O . GLU A 1 127 ? 5.462 -7.975 18.140 1.00 95.38 127 GLU A O 1
ATOM 1047 N N . SER A 1 128 ? 5.389 -8.528 15.967 1.00 95.44 128 SER A N 1
ATOM 1048 C CA . SER A 1 128 ? 6.671 -7.895 15.638 1.00 95.44 128 SER A CA 1
ATOM 1049 C C . SER A 1 128 ? 6.617 -6.361 15.624 1.00 95.44 128 SER A C 1
ATOM 1051 O O . SER A 1 128 ? 7.659 -5.710 15.515 1.00 95.44 128 SER A O 1
ATOM 1053 N N . ARG A 1 129 ? 5.427 -5.743 15.672 1.00 95.19 129 ARG A N 1
ATOM 1054 C CA . ARG A 1 129 ? 5.295 -4.274 15.651 1.00 95.19 129 ARG A CA 1
ATOM 1055 C C . ARG A 1 129 ? 5.744 -3.660 16.982 1.00 95.19 129 ARG A C 1
ATOM 1057 O O . ARG A 1 129 ? 5.517 -4.263 18.028 1.00 95.19 129 ARG A O 1
ATOM 1064 N N . PRO A 1 130 ? 6.270 -2.417 16.989 1.00 95.88 130 PRO A N 1
ATOM 1065 C CA . PRO A 1 130 ? 6.547 -1.693 18.230 1.00 95.88 130 PRO A CA 1
ATOM 1066 C C . PRO A 1 130 ? 5.322 -1.647 19.148 1.00 95.88 130 PRO A C 1
ATOM 1068 O O . PRO A 1 130 ? 4.194 -1.499 18.669 1.00 95.88 130 PRO A O 1
ATOM 1071 N N . LYS A 1 131 ? 5.520 -1.702 20.470 1.00 94.19 131 LYS A N 1
ATOM 1072 C CA . LYS A 1 131 ? 4.403 -1.819 21.423 1.00 94.19 131 LYS A CA 1
ATOM 1073 C C . LYS A 1 131 ? 3.355 -0.712 21.269 1.00 94.19 131 LYS A C 1
ATOM 1075 O O . LYS A 1 131 ? 2.164 -1.003 21.246 1.00 94.19 131 LYS A O 1
ATOM 1080 N N . GLY A 1 132 ? 3.785 0.537 21.071 1.00 93.81 132 GLY A N 1
ATOM 1081 C CA . GLY A 1 132 ? 2.869 1.658 20.820 1.00 93.81 132 GLY A CA 1
ATOM 1082 C C . GLY A 1 132 ? 2.038 1.493 19.539 1.00 93.81 132 GLY A C 1
ATOM 1083 O O . GLY A 1 132 ? 0.868 1.857 19.508 1.00 93.81 132 GLY A O 1
ATOM 1084 N N . SER A 1 133 ? 2.604 0.868 18.503 1.00 92.94 133 SER A N 1
ATOM 1085 C CA . SER A 1 133 ? 1.891 0.536 17.263 1.00 92.94 133 SER A CA 1
ATOM 1086 C C . SER A 1 133 ? 0.853 -0.575 17.448 1.00 92.94 133 SER A C 1
ATOM 1088 O O . SER A 1 133 ? -0.200 -0.525 16.811 1.00 92.94 133 SER A O 1
ATOM 1090 N N . GLN A 1 134 ? 1.138 -1.566 18.299 1.00 94.06 134 GLN A N 1
ATOM 1091 C CA . GLN A 1 134 ? 0.166 -2.600 18.670 1.00 94.06 134 GLN A CA 1
ATOM 1092 C C . GLN A 1 134 ? -1.000 -1.979 19.446 1.00 94.06 134 GLN A C 1
ATOM 1094 O O . GLN A 1 134 ? -2.152 -2.144 19.057 1.00 94.06 134 GLN A O 1
ATOM 1099 N N . LEU A 1 135 ? -0.697 -1.200 20.491 1.00 93.44 135 LEU A N 1
ATOM 1100 C CA . LEU A 1 135 ? -1.703 -0.536 21.324 1.00 93.44 135 LEU A CA 1
ATOM 1101 C C . LEU A 1 135 ? -2.568 0.433 20.513 1.00 93.44 135 LEU A C 1
ATOM 1103 O O . LEU A 1 135 ? -3.788 0.386 20.609 1.00 93.44 135 LEU A O 1
ATOM 1107 N N . GLY A 1 136 ? -1.965 1.250 19.646 1.00 93.31 136 GLY A N 1
ATOM 1108 C CA . GLY A 1 136 ? -2.716 2.163 18.782 1.00 93.31 136 GLY A CA 1
ATOM 1109 C C . GLY A 1 136 ? -3.664 1.442 17.819 1.00 93.31 136 GLY A C 1
ATOM 1110 O O . GLY A 1 136 ? -4.756 1.934 17.544 1.00 93.31 136 GLY A O 1
ATOM 1111 N N . ALA A 1 137 ? -3.281 0.256 17.337 1.00 91.94 137 ALA A N 1
ATOM 1112 C CA . ALA A 1 137 ? -4.151 -0.562 16.498 1.00 91.94 137 ALA A CA 1
ATOM 1113 C C . ALA A 1 137 ? -5.316 -1.195 17.276 1.00 91.94 137 ALA A C 1
ATOM 1115 O O . ALA A 1 137 ? -6.376 -1.387 16.690 1.00 91.94 137 ALA A O 1
ATOM 1116 N N . LEU A 1 138 ? -5.136 -1.490 18.569 1.00 91.38 138 LEU A N 1
ATOM 1117 C CA . LEU A 1 138 ? -6.192 -2.013 19.447 1.00 91.38 138 LEU A CA 1
ATOM 1118 C C . LEU A 1 138 ? -7.136 -0.910 19.946 1.00 91.38 138 LEU A C 1
ATOM 1120 O O . LEU A 1 138 ? -8.341 -1.117 20.032 1.00 91.38 138 LEU A O 1
ATOM 1124 N N . ALA A 1 139 ? -6.602 0.274 20.245 1.00 92.75 139 ALA A N 1
ATOM 1125 C CA . ALA A 1 139 ? -7.375 1.405 20.754 1.00 92.75 139 ALA A CA 1
ATOM 1126 C C . ALA A 1 139 ? -8.295 2.038 19.691 1.00 92.75 139 ALA A C 1
ATOM 1128 O O . ALA A 1 139 ? -9.263 2.722 20.031 1.00 92.75 139 ALA A O 1
ATOM 1129 N N . SER A 1 140 ? -8.001 1.833 18.402 1.00 93.12 140 SER A N 1
ATOM 1130 C CA . SER A 1 140 ? -8.715 2.458 17.288 1.00 93.12 140 SER A CA 1
ATOM 1131 C C . SER A 1 140 ? -9.482 1.440 16.443 1.00 93.12 140 SER A C 1
ATOM 1133 O O . SER A 1 140 ? -8.895 0.638 15.713 1.00 93.12 140 SER A O 1
ATOM 1135 N N . ASN A 1 141 ? -10.811 1.560 16.442 1.00 94.06 141 ASN A N 1
ATOM 1136 C CA . ASN A 1 141 ? -11.652 0.935 15.426 1.00 94.06 141 ASN A CA 1
ATOM 1137 C C . ASN A 1 141 ? -11.505 1.723 14.119 1.00 94.06 141 ASN A C 1
ATOM 1139 O O . ASN A 1 141 ? -12.220 2.692 13.860 1.00 94.06 141 ASN A O 1
ATOM 1143 N N . GLN A 1 142 ? -10.500 1.357 13.324 1.00 96.25 142 GLN A N 1
ATOM 1144 C CA . GLN A 1 142 ? -10.124 2.100 12.125 1.00 96.25 142 GLN A CA 1
ATOM 1145 C C . GLN A 1 142 ? -11.334 2.342 11.204 1.00 96.25 142 GLN A C 1
ATOM 1147 O O . GLN A 1 142 ? -11.997 1.396 10.796 1.00 96.25 142 GLN A O 1
ATOM 1152 N N . SER A 1 143 ? -11.535 3.603 10.802 1.00 95.75 143 SER A N 1
ATOM 1153 C CA . SER A 1 143 ? -12.627 4.070 9.928 1.00 95.75 143 SER A CA 1
ATOM 1154 C C . SER A 1 143 ? -14.012 4.199 10.574 1.00 95.75 143 SER A C 1
ATOM 1156 O O . SER A 1 143 ? -14.949 4.565 9.867 1.00 95.75 143 SER A O 1
ATOM 1158 N N . GLU A 1 144 ? -14.157 3.963 11.879 1.00 95.75 144 GLU A N 1
ATOM 1159 C CA . GLU A 1 144 ? -15.382 4.316 12.605 1.00 95.75 144 GLU A CA 1
ATOM 1160 C C . GLU A 1 144 ? -15.377 5.791 13.025 1.00 95.75 144 GLU A C 1
ATOM 1162 O O . GLU A 1 144 ? -14.323 6.389 13.262 1.00 95.75 144 GLU A O 1
ATOM 1167 N N . VAL A 1 145 ? -16.571 6.386 13.109 1.00 95.88 145 VAL A N 1
ATOM 1168 C CA . VAL A 1 145 ? -16.744 7.732 13.668 1.00 95.88 145 VAL A CA 1
ATOM 1169 C C . VAL A 1 145 ? -16.355 7.693 15.143 1.00 95.88 145 VAL A C 1
ATOM 1171 O O . VAL A 1 145 ? -16.772 6.803 15.880 1.00 95.88 145 VAL A O 1
ATOM 1174 N N . VAL A 1 146 ? -15.560 8.669 15.572 1.00 95.25 146 VAL A N 1
ATOM 1175 C CA . VAL A 1 146 ? -15.159 8.832 16.971 1.00 95.25 146 VAL A CA 1
ATOM 1176 C C . VAL A 1 146 ? -15.827 10.071 17.547 1.00 95.25 146 VAL A C 1
ATOM 1178 O O . VAL A 1 146 ? -15.899 11.099 16.879 1.00 95.25 146 VAL A O 1
ATOM 1181 N N . GLU A 1 147 ? -16.313 9.975 18.783 1.00 95.81 147 GLU A N 1
ATOM 1182 C CA . GLU A 1 147 ? -16.996 11.092 19.450 1.00 95.81 147 GLU A CA 1
ATOM 1183 C C . GLU A 1 147 ? -16.039 12.251 19.741 1.00 95.81 147 GLU A C 1
ATOM 1185 O O . GLU A 1 147 ? -16.375 13.415 19.534 1.00 95.81 147 GLU A O 1
ATOM 1190 N N . SER A 1 148 ? -14.829 11.940 20.210 1.00 96.00 148 SER A N 1
ATOM 1191 C CA . SER A 1 148 ? -13.804 12.936 20.506 1.00 96.00 148 SER A CA 1
ATOM 1192 C C . SER A 1 148 ? -12.404 12.323 20.511 1.00 96.00 148 SER A C 1
ATOM 1194 O O . SER A 1 148 ? -12.217 11.102 20.548 1.00 96.00 148 SER A O 1
ATOM 1196 N N . ARG A 1 149 ? -11.392 13.194 20.508 1.00 94.75 149 ARG A N 1
ATOM 1197 C CA . ARG A 1 149 ? -9.988 12.801 20.676 1.00 94.75 149 ARG A CA 1
ATOM 1198 C C . ARG A 1 149 ? -9.730 12.130 22.030 1.00 94.75 149 ARG A C 1
ATOM 1200 O O . ARG A 1 149 ? -8.988 11.154 22.083 1.00 94.75 149 ARG A O 1
ATOM 1207 N N . GLU A 1 150 ? -10.361 12.616 23.098 1.00 96.12 150 GLU A N 1
ATOM 1208 C CA . GLU A 1 150 ? -10.185 12.091 24.461 1.00 96.12 150 GLU A CA 1
ATOM 1209 C C . GLU A 1 150 ? -10.588 10.616 24.567 1.00 96.12 150 GLU A C 1
ATOM 1211 O O . GLU A 1 150 ? -9.928 9.848 25.263 1.00 96.12 150 GLU A O 1
ATOM 1216 N N . VAL A 1 151 ? -11.613 10.184 23.822 1.00 93.75 151 VAL A N 1
ATOM 1217 C CA . VAL A 1 151 ? -12.020 8.769 23.770 1.00 93.75 151 VAL A CA 1
ATOM 1218 C C . VAL A 1 151 ? -10.878 7.879 23.271 1.00 93.75 151 VAL A C 1
ATOM 1220 O O . VAL A 1 151 ? -10.631 6.819 23.845 1.00 93.75 151 VAL A O 1
ATOM 1223 N N . LEU A 1 152 ? -10.150 8.303 22.233 1.00 93.50 152 LEU A N 1
ATOM 1224 C CA . LEU A 1 152 ? -9.008 7.546 21.708 1.00 93.50 152 LEU A CA 1
ATOM 1225 C C . LEU A 1 152 ? -7.832 7.533 22.690 1.00 93.50 152 LEU A C 1
ATOM 1227 O O . LEU A 1 152 ? -7.211 6.491 22.890 1.00 93.50 152 LEU A O 1
ATOM 1231 N N . GLU A 1 153 ? -7.543 8.669 23.325 1.00 94.06 153 GLU A N 1
ATOM 1232 C CA . GLU A 1 153 ? -6.458 8.772 24.307 1.00 94.06 153 GLU A CA 1
ATOM 1233 C C . GLU A 1 153 ? -6.730 7.927 25.557 1.00 94.06 153 GLU A C 1
ATOM 1235 O O . GLU A 1 153 ? -5.810 7.303 26.086 1.00 94.06 153 GLU A O 1
ATOM 1240 N N . ASN A 1 154 ? -7.984 7.851 26.006 1.00 92.81 154 ASN A N 1
ATOM 1241 C CA . ASN A 1 154 ? -8.378 7.004 27.129 1.00 92.81 154 ASN A CA 1
ATOM 1242 C C . ASN A 1 154 ? -8.287 5.514 26.778 1.00 92.81 154 ASN A C 1
ATOM 1244 O O . ASN A 1 154 ? -7.759 4.744 27.576 1.00 92.81 154 ASN A O 1
ATOM 1248 N N . LYS A 1 155 ? -8.708 5.112 25.569 1.00 91.25 155 LYS A N 1
ATOM 1249 C CA . LYS A 1 155 ? -8.543 3.727 25.088 1.00 91.25 155 LYS A CA 1
ATOM 1250 C C . LYS A 1 155 ? -7.080 3.297 24.984 1.00 91.25 155 LYS A C 1
ATOM 1252 O O . LYS A 1 155 ? -6.795 2.120 25.137 1.00 91.25 155 LYS A O 1
ATOM 1257 N N . LEU A 1 156 ? -6.161 4.225 24.715 1.00 91.06 156 LEU A N 1
ATOM 1258 C CA . LEU A 1 156 ? -4.730 3.924 24.624 1.00 91.06 156 LEU A CA 1
ATOM 1259 C C . LEU A 1 156 ? -4.069 3.698 25.997 1.00 91.06 156 LEU A C 1
ATOM 1261 O O . LEU A 1 156 ? -3.027 3.050 26.067 1.00 91.06 156 LEU A O 1
ATOM 1265 N N . LYS A 1 157 ? -4.639 4.272 27.065 1.00 87.25 157 LYS A N 1
ATOM 1266 C CA . LYS A 1 157 ? -4.126 4.177 28.444 1.00 87.25 157 LYS A CA 1
ATOM 1267 C C . LYS A 1 157 ? -4.648 2.957 29.209 1.00 87.25 157 LYS A C 1
ATOM 1269 O O . LYS A 1 157 ? -4.024 2.591 30.203 1.00 87.25 157 LYS A O 1
ATOM 1274 N N . ALA A 1 158 ? -5.801 2.423 28.802 1.00 64.44 158 ALA A N 1
ATOM 1275 C CA . ALA A 1 158 ? -6.432 1.235 29.379 1.00 64.44 158 ALA A CA 1
ATOM 1276 C C . ALA A 1 158 ? -5.694 -0.048 28.970 1.00 64.44 158 ALA A C 1
ATOM 1278 O O . ALA A 1 158 ? -5.623 -0.960 29.822 1.00 64.44 158 ALA A O 1
#

pLDDT: mean 94.66, std 5.11, range [61.72, 98.81]

Radius of gyration: 19.05 Å; Cα contacts (8 Å, |Δi|>4): 171; chains: 1; bounding box: 41×54×54 Å

Mean predicted aligned error: 4.22 Å

Secondary structure (DSSP, 8-state):
-PPP-GGGPPP--S----GGG--SSHHHHHHHHHHHHHHHS--TTTTEEEEEEE-TTSSEEEEEEE--EEETTEEE----TTSHHHHHHHH--EEEEEEEETTTTEEEEEEEE--PPPHHHHHHHHHTS-HHHHHHHHH--TTS--S-HHHHHHHHH-

Sequence (158 aa):
MEKDLSNYRKSYEKGELLLEDTPENPLELFRTWFNEVDQHFPEDETNAMTVSTIGLDGYPKNRVVLLKKFTYEGFIFYTNYESEKGKAIAKNPNVCLSFFWHGAERQIIIKGKAEKIAPNLSDGYFESRPKGSQLGALASNQSEVVESREVLENKLKA

Nearest PDB structures (foldseek):
  1jnw-assembly1_A-2  TM=9.559E-01  e=2.349E-14  Escherichia coli
  6ylz-assembly1_AAA-2  TM=9.472E-01  e=8.496E-14  Escherichia coli K-12
  8qyt-assembly1_A-2  TM=9.593E-01  e=1.335E-12  Homo sapiens
  1nrg-assembly1_A-2  TM=9.599E-01  e=1.420E-12  Homo sapiens
  3hy8-assembly1_A-2  TM=9.405E-01  e=1.045E-12  Homo sapiens

Solvent-accessible surface area (backbone atoms only — not comparable to full-atom values): 9827 Å² total; per-residue (Å²): 130,88,79,81,65,82,81,69,71,76,87,82,78,91,71,83,90,53,76,92,77,54,59,94,52,64,67,57,48,49,52,53,50,51,54,47,42,63,72,74,39,84,57,92,57,69,48,46,27,35,44,35,36,47,35,91,87,72,45,79,43,74,46,81,47,54,58,75,49,72,59,100,90,44,80,39,64,84,80,60,64,84,15,62,67,32,49,14,36,75,75,42,33,61,35,36,42,37,36,73,42,74,76,69,72,44,73,48,81,47,76,50,71,65,77,84,72,61,64,70,60,54,49,54,53,52,70,72,41,58,69,68,59,42,44,54,57,70,38,42,70,52,83,58,93,70,97,50,70,65,60,46,56,52,45,60,73,108